Protein AF-A0A846HEY5-F1 (afdb_monomer_lite)

Sequence (103 aa):
MNNISNRNPENFGSEAVNNNLWQYIKSLNPETLAQLSKPTSPEILQAIERTVVSMLGNLPSEDFDIEITTSREHLGMLLASAMMNGYFLHNVQQRLQFEKSLQ

Radius of gyration: 25.66 Å; chains: 1; bounding box: 54×47×64 Å

Organism: NCBI:txid1304833

Foldseek 3Di:
DDDPDDPDPPDPDPPPVVPVVVVVLVPDDPVVNVVVPDQPDPVSVVVVVVVVVVCVVPPPVVVDDDDDDDDPVVVVVVVVVVVVVVVVVVVVVVVVVVVVVVD

pLDDT: mean 82.53, std 17.98, range [40.31, 98.19]

InterPro domains:
  IPR008479 Protein of unknown function DUF760 [PF05542] (20-102)

Secondary structure (DSSP, 8-state):
-----------S-------HHHHHHHHS-HHHHHHHTS-SSHHHHHHHHHHHHHHHHT--TTTSPPP----HHHHHHHHHHHHHHHHHHHHHHHHHHHHHHT-

Structure (mmCIF, N/CA/C/O backbone):
data_AF-A0A846HEY5-F1
#
_entry.id   AF-A0A846HEY5-F1
#
loop_
_atom_site.group_PDB
_atom_site.id
_atom_site.type_symbol
_atom_site.label_atom_id
_atom_site.label_alt_id
_atom_site.label_comp_id
_atom_site.label_asym_id
_atom_site.label_entity_id
_atom_site.label_seq_id
_atom_site.pdbx_PDB_ins_code
_atom_site.Cartn_x
_atom_site.Cartn_y
_atom_site.Cartn_z
_atom_site.occupancy
_atom_site.B_iso_or_equiv
_atom_site.auth_seq_id
_atom_site.auth_comp_id
_atom_site.auth_asym_id
_atom_site.auth_atom_id
_atom_site.pdbx_PDB_model_num
ATOM 1 N N . MET A 1 1 ? 14.767 -31.788 37.302 1.00 40.31 1 MET A N 1
ATOM 2 C CA . MET A 1 1 ? 15.654 -31.291 36.229 1.00 40.31 1 MET A CA 1
ATOM 3 C C . MET A 1 1 ? 15.632 -32.295 35.092 1.00 40.31 1 MET A C 1
ATOM 5 O O . MET A 1 1 ? 16.331 -33.284 35.209 1.00 40.31 1 MET A O 1
ATOM 9 N N . ASN A 1 2 ? 14.829 -32.069 34.045 1.00 40.78 2 ASN A N 1
ATOM 10 C CA . ASN A 1 2 ? 14.886 -32.852 32.806 1.00 40.78 2 ASN A CA 1
ATOM 11 C C . ASN A 1 2 ? 14.987 -31.885 31.619 1.00 40.78 2 ASN A C 1
ATOM 13 O O . ASN A 1 2 ? 14.182 -30.969 31.473 1.00 40.78 2 ASN A O 1
ATOM 17 N N . ASN A 1 3 ? 16.053 -32.085 30.853 1.00 41.09 3 ASN A N 1
ATOM 18 C CA . ASN A 1 3 ? 16.540 -31.307 29.724 1.00 41.09 3 ASN A CA 1
ATOM 19 C C . ASN A 1 3 ? 15.612 -31.502 28.513 1.00 41.09 3 ASN A C 1
ATOM 21 O O . ASN A 1 3 ? 15.552 -32.595 27.956 1.00 41.09 3 ASN A O 1
ATOM 25 N N . ILE A 1 4 ? 14.881 -30.457 28.121 1.00 49.62 4 ILE A N 1
ATOM 26 C CA . ILE A 1 4 ? 14.173 -30.421 26.837 1.00 49.62 4 ILE A CA 1
ATOM 27 C C . ILE A 1 4 ? 15.159 -29.825 25.842 1.00 49.62 4 ILE A C 1
ATOM 29 O O . ILE A 1 4 ? 15.344 -28.611 25.762 1.00 49.62 4 ILE A O 1
ATOM 33 N N . SER A 1 5 ? 15.849 -30.722 25.148 1.00 47.41 5 SER A N 1
ATOM 34 C CA . SER A 1 5 ? 16.751 -30.397 24.059 1.00 47.41 5 SER A CA 1
ATOM 35 C C . SER A 1 5 ? 16.024 -29.599 22.976 1.00 47.41 5 SER A C 1
ATOM 37 O O . SER A 1 5 ? 15.016 -30.036 22.427 1.00 47.41 5 SER A O 1
ATOM 39 N N . ASN A 1 6 ? 16.572 -28.417 22.709 1.00 44.22 6 ASN A N 1
ATOM 40 C CA . ASN A 1 6 ? 16.761 -27.834 21.387 1.00 44.22 6 ASN A CA 1
ATOM 41 C C . ASN A 1 6 ? 15.642 -28.109 20.362 1.00 44.22 6 ASN A C 1
ATOM 43 O O . ASN A 1 6 ? 15.795 -28.930 19.459 1.00 44.22 6 ASN A O 1
ATOM 47 N N . ARG A 1 7 ? 14.531 -27.369 20.462 1.00 42.56 7 ARG A N 1
ATOM 48 C CA . ARG A 1 7 ? 13.655 -27.152 19.305 1.00 42.56 7 ARG A CA 1
ATOM 49 C C . ARG A 1 7 ? 14.351 -26.162 18.381 1.00 42.56 7 ARG A C 1
ATOM 51 O O . ARG A 1 7 ? 14.205 -24.954 18.534 1.00 42.56 7 ARG A O 1
ATOM 58 N N . ASN A 1 8 ? 15.141 -26.700 17.461 1.00 45.59 8 ASN A N 1
ATOM 59 C CA . ASN A 1 8 ? 15.560 -25.990 16.265 1.00 45.59 8 ASN A CA 1
ATOM 60 C C . ASN A 1 8 ? 14.269 -25.610 15.510 1.00 45.59 8 ASN A C 1
ATOM 62 O O . ASN A 1 8 ? 13.488 -26.519 15.218 1.00 45.59 8 ASN A O 1
ATOM 66 N N . PRO A 1 9 ? 13.967 -24.328 15.243 1.00 48.53 9 PRO A N 1
ATOM 67 C CA . PRO A 1 9 ? 12.900 -24.011 14.311 1.00 48.53 9 PRO A CA 1
ATOM 68 C C . PRO A 1 9 ? 13.335 -24.553 12.951 1.00 48.53 9 PRO A C 1
ATOM 70 O O . PRO A 1 9 ? 14.363 -24.157 12.403 1.00 48.53 9 PRO A O 1
ATOM 73 N N . GLU A 1 10 ? 12.590 -25.549 12.486 1.00 43.16 10 GLU A N 1
ATOM 74 C CA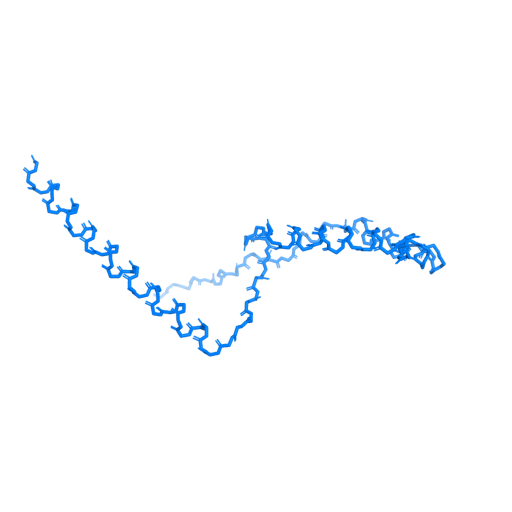 . GLU A 1 10 ? 12.707 -26.166 11.176 1.00 43.16 10 GLU A CA 1
ATOM 75 C C . GLU A 1 10 ? 12.816 -25.080 10.097 1.00 43.16 10 GLU A C 1
ATOM 77 O O . GLU A 1 10 ? 11.856 -24.398 9.761 1.00 43.16 10 GLU A O 1
ATOM 82 N N . ASN A 1 11 ? 14.040 -24.905 9.606 1.00 45.91 11 ASN A N 1
ATOM 83 C CA . ASN A 1 11 ? 14.363 -24.814 8.192 1.00 45.91 11 ASN A CA 1
ATOM 84 C C . ASN A 1 11 ? 13.468 -23.890 7.336 1.00 45.91 11 ASN A C 1
ATOM 86 O O . ASN A 1 11 ? 12.830 -24.333 6.384 1.00 45.91 11 ASN A O 1
ATOM 90 N N . PHE A 1 12 ? 13.5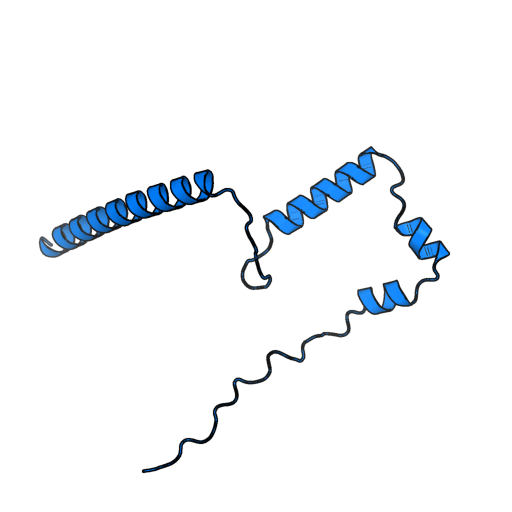1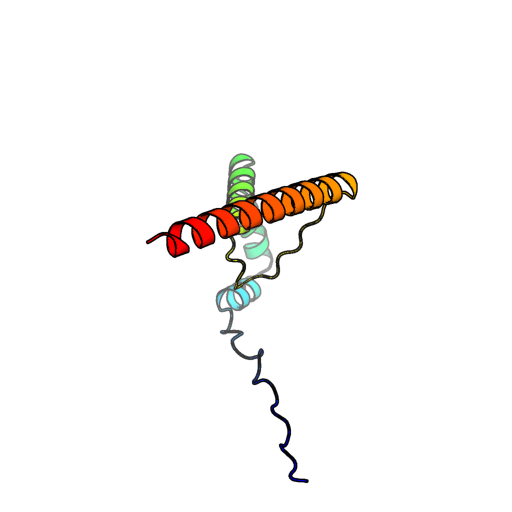2 -22.580 7.594 1.00 44.47 12 PHE A N 1
ATOM 91 C CA . PHE A 1 12 ? 13.173 -21.556 6.592 1.00 44.47 12 PHE A CA 1
ATOM 92 C C . PHE A 1 12 ? 14.263 -21.495 5.514 1.00 44.47 12 PHE A C 1
ATOM 94 O O . PHE A 1 12 ? 15.046 -20.549 5.445 1.00 44.47 12 PHE A O 1
ATOM 101 N N . GLY A 1 13 ? 14.392 -22.548 4.711 1.00 45.09 13 GLY A N 1
ATOM 102 C CA . GLY A 1 13 ? 15.548 -22.640 3.833 1.00 45.09 13 GLY A CA 1
ATOM 103 C C . GLY A 1 13 ? 15.556 -23.805 2.871 1.00 45.09 13 GLY A C 1
ATOM 104 O O . GLY A 1 13 ? 16.584 -24.458 2.776 1.00 45.09 13 GLY A O 1
ATOM 105 N N . SER A 1 14 ? 14.469 -24.075 2.142 1.00 43.75 14 SER A N 1
ATOM 106 C CA . SER A 1 14 ? 14.561 -24.923 0.939 1.00 43.75 14 SER A CA 1
ATOM 107 C C . SER A 1 14 ? 13.283 -24.972 0.099 1.00 43.75 14 SER A C 1
ATOM 109 O O . SER A 1 14 ? 12.867 -26.047 -0.306 1.00 43.75 14 SER A O 1
ATOM 111 N N . GLU A 1 15 ? 12.685 -23.831 -0.232 1.00 49.56 15 GLU A N 1
ATOM 112 C CA . GLU A 1 15 ? 11.888 -23.732 -1.465 1.00 49.56 15 GLU A CA 1
ATOM 113 C C . GLU A 1 15 ? 12.343 -22.529 -2.295 1.00 49.56 15 GLU A C 1
ATOM 115 O O . GLU A 1 15 ? 11.568 -21.796 -2.898 1.00 49.56 15 GLU A O 1
ATOM 120 N N . ALA A 1 16 ? 13.665 -22.413 -2.456 1.00 50.69 16 ALA A N 1
ATOM 121 C CA . ALA A 1 16 ? 14.193 -22.046 -3.762 1.00 50.69 16 ALA A CA 1
ATOM 122 C C . ALA A 1 16 ? 13.830 -23.178 -4.741 1.00 50.69 16 ALA A C 1
ATOM 124 O O . ALA A 1 16 ? 14.691 -23.939 -5.183 1.00 50.69 16 ALA A O 1
ATOM 125 N N . VAL A 1 17 ? 12.534 -23.328 -5.042 1.00 52.97 17 VAL A N 1
ATOM 126 C CA . VAL A 1 17 ? 12.066 -24.007 -6.245 1.00 52.97 17 VAL A CA 1
ATOM 127 C C . VAL A 1 17 ? 12.927 -23.421 -7.340 1.00 52.97 17 VAL A C 1
ATOM 129 O O . VAL A 1 17 ? 12.919 -22.201 -7.509 1.00 52.97 17 VAL A O 1
ATOM 132 N N . ASN A 1 18 ? 13.751 -24.261 -7.973 1.00 59.16 18 ASN A N 1
ATOM 133 C CA . ASN A 1 18 ? 14.605 -23.891 -9.094 1.00 59.16 18 ASN A CA 1
ATOM 134 C C . ASN A 1 18 ? 13.872 -22.841 -9.917 1.00 59.16 18 ASN A C 1
ATOM 136 O O . ASN A 1 18 ? 12.877 -23.164 -10.568 1.00 59.16 18 ASN A O 1
ATOM 140 N N . ASN A 1 19 ? 14.281 -21.574 -9.785 1.00 77.44 19 ASN A N 1
ATOM 141 C CA . ASN A 1 19 ? 13.573 -20.483 -10.426 1.00 77.44 19 ASN A CA 1
ATOM 142 C C . ASN A 1 19 ? 13.920 -20.618 -11.906 1.00 77.44 19 ASN A C 1
ATOM 144 O O . ASN A 1 19 ? 14.926 -20.097 -12.380 1.00 77.44 19 ASN A O 1
ATOM 148 N N . ASN A 1 20 ? 13.146 -21.454 -12.597 1.00 85.44 20 ASN A N 1
ATOM 149 C CA . ASN A 1 20 ? 13.411 -21.892 -13.958 1.00 85.44 20 ASN A CA 1
ATOM 150 C C . ASN A 1 20 ? 13.442 -20.683 -14.890 1.00 85.44 20 ASN A C 1
ATOM 152 O O . ASN A 1 20 ? 14.220 -20.659 -15.836 1.00 85.44 20 ASN A O 1
ATOM 156 N N . LEU A 1 21 ? 12.671 -19.643 -14.558 1.00 84.06 21 LEU A N 1
ATOM 157 C CA . LEU A 1 21 ? 12.728 -18.348 -15.216 1.00 84.06 21 LEU A CA 1
ATOM 158 C C . LEU A 1 21 ? 14.071 -17.645 -14.976 1.00 84.06 21 LEU A C 1
ATOM 160 O O . LEU A 1 21 ? 14.681 -17.173 -15.924 1.00 84.06 21 LEU A O 1
ATOM 164 N N . TRP A 1 22 ? 14.571 -17.605 -13.743 1.00 86.00 22 TRP A N 1
ATOM 165 C CA . TRP A 1 22 ? 15.876 -17.021 -13.427 1.00 86.00 22 TRP A CA 1
ATOM 166 C C . TRP A 1 22 ? 17.032 -17.761 -14.105 1.00 86.00 22 TRP A C 1
ATOM 168 O O . TRP A 1 22 ? 17.943 -17.127 -14.635 1.00 86.00 22 TRP A O 1
ATOM 178 N N . GLN A 1 23 ? 16.980 -19.095 -14.140 1.00 89.38 23 GLN A N 1
ATOM 179 C CA . GLN A 1 23 ? 17.960 -19.907 -14.866 1.00 89.38 23 GLN A CA 1
ATOM 180 C C . GLN A 1 23 ? 17.864 -19.681 -16.378 1.00 89.38 23 GLN A C 1
ATOM 182 O O . GLN A 1 23 ? 18.886 -19.519 -17.040 1.00 89.38 23 GLN A O 1
ATOM 187 N N . TYR A 1 24 ? 16.646 -19.585 -16.917 1.00 90.06 24 TYR A N 1
ATOM 188 C CA . TYR A 1 24 ? 16.412 -19.242 -18.315 1.00 90.06 24 TYR A CA 1
ATOM 189 C C . TYR A 1 24 ? 16.968 -17.855 -18.662 1.00 90.06 24 TYR A C 1
ATOM 191 O O . TYR A 1 24 ? 17.756 -17.748 -19.596 1.00 90.06 24 TYR A O 1
ATOM 199 N N . ILE A 1 25 ? 16.655 -16.817 -17.877 1.00 88.25 25 ILE A N 1
ATOM 200 C CA . ILE A 1 25 ? 17.160 -15.448 -18.077 1.00 88.25 25 ILE A CA 1
ATOM 201 C C . ILE A 1 25 ? 18.692 -15.431 -18.063 1.00 88.25 25 ILE A C 1
ATOM 203 O O . ILE A 1 25 ? 19.302 -14.814 -18.932 1.00 88.25 25 ILE A O 1
ATOM 207 N N . LYS A 1 26 ? 19.323 -16.149 -17.126 1.00 86.94 26 LYS A N 1
ATOM 208 C CA . LYS A 1 26 ? 20.788 -16.288 -17.065 1.00 86.94 26 LYS A CA 1
ATOM 209 C C . LYS A 1 26 ? 21.388 -17.038 -18.253 1.00 86.94 26 LYS A C 1
ATOM 211 O O . LYS A 1 26 ? 22.549 -16.809 -18.575 1.00 86.94 26 LYS A O 1
ATOM 216 N N . SER A 1 27 ? 20.631 -17.942 -18.874 1.00 92.06 27 SER A N 1
ATOM 217 C CA . SER A 1 27 ? 21.070 -18.691 -20.056 1.00 92.06 27 SER A CA 1
ATOM 218 C C . SER A 1 27 ? 20.986 -17.884 -21.357 1.00 92.06 27 SER A C 1
ATOM 220 O O . SER A 1 27 ? 21.583 -18.283 -22.357 1.00 92.06 27 SER A O 1
ATOM 222 N N . LEU A 1 28 ? 20.264 -16.755 -21.361 1.00 93.12 28 LEU A N 1
ATOM 223 C CA . LEU A 1 28 ? 20.174 -15.879 -22.526 1.00 93.12 28 LEU A CA 1
ATOM 224 C C . LEU A 1 28 ? 21.526 -15.220 -22.800 1.00 93.12 28 LEU A C 1
ATOM 226 O O . LEU A 1 28 ? 22.237 -14.798 -21.888 1.00 93.12 28 LEU A O 1
ATOM 230 N N . ASN A 1 29 ? 21.867 -15.082 -24.080 1.00 93.94 29 ASN A N 1
ATOM 231 C CA . ASN A 1 29 ? 23.034 -14.294 -24.445 1.00 93.94 29 ASN A CA 1
ATOM 232 C C . ASN A 1 29 ? 22.785 -12.793 -24.134 1.00 93.94 29 ASN A C 1
ATOM 234 O O . ASN A 1 29 ? 21.631 -12.342 -24.117 1.00 93.94 29 ASN A O 1
ATOM 238 N N . PRO A 1 30 ? 23.849 -11.999 -23.906 1.00 89.62 30 PRO A N 1
ATOM 239 C CA . PRO A 1 30 ? 23.711 -10.589 -23.537 1.00 89.62 30 PRO A CA 1
ATOM 240 C C . PRO A 1 30 ? 22.956 -9.736 -24.565 1.00 89.62 30 PRO A C 1
ATOM 242 O O . PRO A 1 30 ? 22.304 -8.766 -24.189 1.00 89.62 30 PRO A O 1
ATOM 245 N N . GLU A 1 31 ? 23.020 -10.086 -25.852 1.00 91.88 31 GLU A N 1
ATOM 246 C CA . GLU A 1 31 ? 22.346 -9.349 -26.924 1.00 91.88 31 GLU A CA 1
ATOM 247 C C . GLU A 1 31 ? 20.825 -9.534 -26.862 1.00 91.88 31 GLU A C 1
ATOM 249 O O . GLU A 1 31 ? 20.078 -8.557 -26.895 1.00 91.88 31 GLU A O 1
ATOM 254 N N . THR A 1 32 ? 20.359 -10.773 -26.704 1.00 89.06 32 THR A N 1
ATOM 255 C CA . THR A 1 32 ? 18.942 -11.105 -26.536 1.00 89.06 32 THR A CA 1
ATOM 256 C C . THR A 1 32 ? 18.385 -10.468 -25.269 1.00 89.06 32 THR A C 1
ATOM 258 O O . THR A 1 32 ? 17.306 -9.879 -25.309 1.00 89.06 32 THR A O 1
ATOM 261 N N . LEU A 1 33 ? 19.136 -10.507 -24.164 1.00 88.44 33 LEU A N 1
ATOM 262 C CA . LEU A 1 33 ? 18.737 -9.829 -22.932 1.00 88.44 33 LEU A CA 1
ATOM 263 C C . LEU A 1 33 ? 18.616 -8.312 -23.147 1.00 88.44 33 LEU A C 1
ATOM 265 O O . LEU A 1 33 ? 17.603 -7.718 -22.789 1.00 88.44 33 LEU A O 1
ATOM 269 N N . ALA A 1 34 ? 19.602 -7.693 -23.801 1.00 87.25 34 ALA A N 1
AT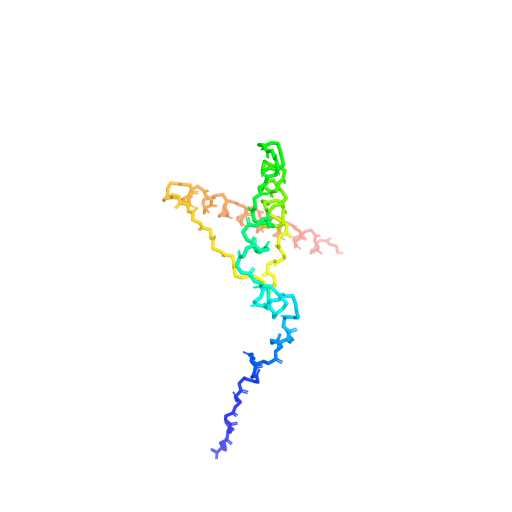OM 270 C CA . ALA A 1 34 ? 19.585 -6.264 -24.093 1.00 87.25 34 ALA A CA 1
ATOM 271 C C . ALA A 1 34 ? 18.440 -5.852 -25.032 1.00 87.25 34 ALA A C 1
ATOM 273 O O . ALA A 1 34 ? 17.942 -4.734 -24.918 1.00 87.25 34 ALA A O 1
ATOM 274 N N . GLN A 1 35 ? 18.022 -6.715 -25.961 1.00 87.25 35 GLN A N 1
ATOM 275 C CA . GLN A 1 35 ? 16.849 -6.466 -26.803 1.00 87.25 35 GLN A CA 1
ATOM 276 C C . GLN A 1 35 ? 15.544 -6.588 -26.004 1.00 87.25 35 GLN A C 1
ATOM 278 O O . GLN A 1 35 ? 14.684 -5.722 -26.132 1.00 87.25 35 GLN A O 1
ATOM 283 N N . LEU A 1 36 ? 15.414 -7.599 -25.137 1.00 84.75 36 LEU A N 1
ATOM 284 C CA . LEU A 1 36 ? 14.229 -7.800 -24.291 1.00 84.75 36 LEU A CA 1
ATOM 285 C C . LEU A 1 36 ? 14.049 -6.702 -23.233 1.00 84.75 36 LEU A C 1
ATOM 287 O O . LEU A 1 36 ? 12.922 -6.350 -22.899 1.00 84.75 36 LEU A O 1
ATOM 291 N N . SER A 1 37 ? 15.143 -6.140 -22.715 1.00 82.69 37 SER A N 1
ATOM 292 C CA . SER A 1 37 ? 15.103 -5.042 -21.739 1.00 82.69 37 SER A CA 1
ATOM 293 C C . SER A 1 37 ? 14.828 -3.668 -22.360 1.00 82.69 37 SER A C 1
ATOM 295 O O . SER A 1 37 ? 14.712 -2.688 -21.623 1.00 82.69 37 SER A O 1
ATOM 297 N N . LYS A 1 38 ? 14.740 -3.557 -23.693 1.00 88.19 38 LYS A N 1
ATOM 298 C CA . LYS A 1 38 ? 14.456 -2.289 -24.375 1.00 88.19 38 LYS A CA 1
ATOM 299 C C . LYS A 1 38 ? 12.950 -2.125 -24.601 1.00 88.19 38 LYS A C 1
ATOM 301 O O . LYS A 1 38 ? 12.385 -2.851 -25.420 1.00 88.19 38 LYS A O 1
ATOM 306 N N . PRO A 1 39 ? 12.288 -1.153 -23.950 1.00 84.62 39 PRO A N 1
ATOM 307 C CA . PRO A 1 39 ? 10.904 -0.833 -24.271 1.00 84.62 39 PRO A CA 1
ATOM 308 C C . PRO A 1 39 ? 10.813 -0.303 -25.708 1.00 84.62 39 PRO A C 1
ATOM 310 O O . PRO A 1 39 ? 11.610 0.535 -26.128 1.00 84.62 39 PRO A O 1
ATOM 313 N N . THR A 1 40 ? 9.836 -0.792 -26.472 1.00 87.31 40 THR A N 1
ATOM 314 C CA . THR A 1 40 ? 9.659 -0.434 -27.891 1.00 87.31 40 THR A CA 1
ATOM 315 C C . THR A 1 40 ? 9.166 1.004 -28.080 1.00 87.31 40 THR A C 1
ATOM 317 O O . THR A 1 40 ? 9.371 1.589 -29.141 1.00 87.31 40 THR A O 1
ATOM 320 N N . SER A 1 41 ? 8.533 1.588 -27.057 1.00 92.56 41 SER A N 1
ATOM 321 C CA . SER A 1 41 ? 8.094 2.984 -27.050 1.00 92.56 41 SER A CA 1
ATOM 322 C C . SER A 1 41 ? 7.998 3.551 -25.620 1.00 92.56 41 SER A C 1
ATOM 324 O O . SER A 1 41 ? 7.960 2.778 -24.653 1.00 92.56 41 SER A O 1
ATOM 326 N N . PRO A 1 42 ? 7.929 4.887 -25.460 1.00 91.94 42 PRO A N 1
ATOM 327 C CA . PRO A 1 42 ? 7.703 5.532 -24.164 1.00 91.94 42 PRO A CA 1
ATOM 328 C C . PRO A 1 42 ? 6.397 5.098 -23.481 1.00 91.94 42 PRO A C 1
ATOM 330 O O . PRO A 1 42 ? 6.350 4.959 -22.261 1.00 91.94 42 PRO A O 1
ATOM 333 N N . GLU A 1 43 ? 5.339 4.847 -24.250 1.00 94.94 43 GLU A N 1
ATOM 334 C CA . GLU A 1 43 ? 4.039 4.403 -23.736 1.00 94.94 43 GLU A CA 1
ATOM 335 C C . GLU A 1 43 ? 4.128 2.994 -23.141 1.00 94.94 43 GLU A C 1
ATOM 337 O O . GLU A 1 43 ? 3.546 2.728 -22.089 1.00 94.94 43 GLU A O 1
ATOM 342 N N . ILE A 1 44 ? 4.895 2.102 -23.779 1.00 92.88 44 ILE A N 1
ATOM 343 C CA . ILE A 1 44 ? 5.149 0.753 -23.262 1.00 92.88 44 ILE A CA 1
ATOM 344 C C . ILE A 1 44 ? 5.952 0.814 -21.963 1.00 92.88 44 ILE A C 1
ATOM 346 O O . ILE A 1 44 ? 5.623 0.098 -21.021 1.00 92.88 44 ILE A O 1
ATOM 350 N N . LEU A 1 45 ? 6.953 1.695 -21.870 1.00 91.25 45 LEU A N 1
ATOM 351 C CA . LEU A 1 45 ? 7.696 1.893 -20.624 1.00 91.25 45 LEU A CA 1
ATOM 352 C C . LEU A 1 45 ? 6.764 2.329 -19.483 1.00 91.25 45 LEU A C 1
ATOM 354 O O . LEU A 1 45 ? 6.765 1.706 -18.424 1.00 91.25 45 LEU A O 1
ATOM 358 N N . GLN A 1 46 ? 5.901 3.320 -19.724 1.00 92.69 46 GLN A N 1
ATOM 359 C CA . GLN A 1 46 ? 4.914 3.755 -18.730 1.00 92.69 46 GLN A CA 1
ATOM 360 C C . GLN A 1 46 ? 3.933 2.638 -18.349 1.00 92.69 46 GLN A C 1
ATOM 362 O O . GLN A 1 46 ? 3.540 2.523 -17.188 1.00 92.69 46 GLN A O 1
ATOM 367 N N . ALA A 1 47 ? 3.514 1.807 -19.307 1.00 93.50 47 ALA A N 1
ATOM 368 C CA . ALA A 1 47 ? 2.646 0.665 -19.034 1.00 93.50 47 ALA A CA 1
ATOM 369 C C . ALA A 1 47 ? 3.343 -0.385 -18.149 1.00 93.50 47 ALA A C 1
ATOM 371 O O . ALA A 1 47 ? 2.719 -0.907 -17.223 1.00 93.50 47 ALA A O 1
ATOM 372 N N . ILE A 1 48 ? 4.632 -0.654 -18.386 1.00 91.12 48 ILE A N 1
ATOM 373 C CA . ILE A 1 48 ? 5.450 -1.548 -17.553 1.00 91.12 48 ILE A CA 1
ATOM 374 C C . ILE A 1 48 ? 5.580 -0.978 -16.137 1.00 91.12 48 ILE A C 1
ATOM 376 O O . ILE A 1 48 ? 5.298 -1.690 -15.178 1.00 91.12 48 ILE A O 1
ATOM 380 N N . GLU A 1 49 ? 5.923 0.304 -15.991 1.00 90.19 49 GLU A N 1
ATOM 381 C CA . GLU A 1 49 ? 6.034 0.968 -14.683 1.00 90.19 49 GLU A CA 1
ATOM 382 C C . GLU A 1 49 ? 4.725 0.883 -13.892 1.00 90.19 49 GLU A C 1
ATOM 384 O O . GLU A 1 49 ? 4.722 0.462 -12.736 1.00 90.19 49 GLU A O 1
ATOM 389 N N . ARG A 1 50 ? 3.588 1.201 -14.528 1.00 92.00 50 ARG A N 1
ATOM 390 C CA . ARG A 1 50 ? 2.263 1.075 -13.897 1.00 92.00 50 ARG A CA 1
ATOM 391 C C . ARG A 1 50 ? 1.956 -0.359 -13.492 1.00 92.00 50 ARG A C 1
ATOM 393 O O . ARG A 1 50 ? 1.394 -0.575 -12.422 1.00 92.00 50 ARG A O 1
ATOM 400 N N . THR A 1 51 ? 2.319 -1.327 -14.328 1.00 90.12 51 THR A N 1
ATOM 401 C CA . THR A 1 51 ? 2.116 -2.750 -14.035 1.00 90.12 51 THR A CA 1
ATOM 402 C C . THR A 1 51 ? 2.929 -3.171 -12.813 1.00 90.12 51 THR A C 1
ATOM 404 O O . THR A 1 51 ? 2.376 -3.784 -11.906 1.00 90.12 51 THR A O 1
ATOM 407 N N . VAL A 1 52 ? 4.205 -2.778 -12.733 1.00 87.69 52 VAL A N 1
ATOM 408 C CA . VAL A 1 52 ? 5.068 -3.062 -11.575 1.00 87.6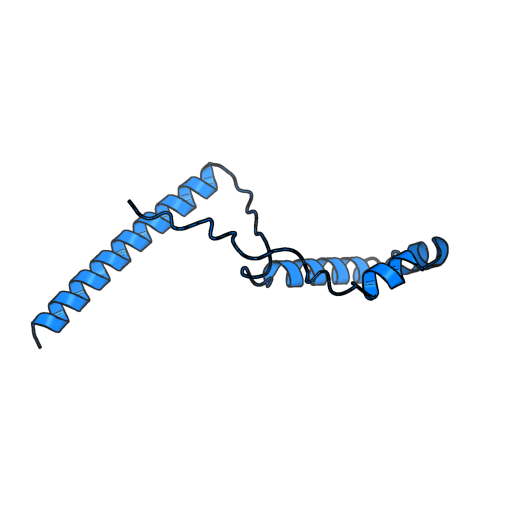9 52 VAL A CA 1
ATOM 409 C C . VAL A 1 52 ? 4.528 -2.398 -10.308 1.00 87.69 52 VAL A C 1
ATOM 411 O O . VAL A 1 52 ? 4.391 -3.065 -9.288 1.00 87.69 52 VAL A O 1
ATOM 414 N N . VAL A 1 53 ? 4.150 -1.116 -10.366 1.00 83.62 53 VAL A N 1
ATOM 415 C CA . VAL A 1 53 ? 3.552 -0.409 -9.218 1.00 83.62 53 VAL A CA 1
ATOM 416 C C . VAL A 1 53 ? 2.256 -1.083 -8.771 1.00 83.62 53 VAL A C 1
ATOM 418 O O . VAL A 1 53 ? 2.038 -1.253 -7.576 1.00 83.62 53 VAL A O 1
ATOM 421 N N . SER A 1 54 ? 1.414 -1.519 -9.711 1.00 85.88 54 SER A N 1
ATOM 422 C CA . SER A 1 54 ? 0.187 -2.253 -9.391 1.00 85.88 54 SER A CA 1
ATOM 423 C C . SER A 1 54 ? 0.469 -3.609 -8.743 1.00 85.88 54 SER A C 1
ATOM 425 O O . SER A 1 54 ? -0.277 -4.007 -7.852 1.00 85.88 54 SER A O 1
ATOM 427 N N . MET A 1 55 ? 1.510 -4.323 -9.182 1.00 84.75 55 MET A N 1
ATOM 428 C CA . MET A 1 55 ? 1.926 -5.589 -8.569 1.00 84.75 55 MET A CA 1
ATOM 429 C C . MET A 1 55 ? 2.440 -5.367 -7.144 1.00 84.75 55 MET A C 1
ATOM 431 O O . MET A 1 55 ? 2.046 -6.095 -6.241 1.00 84.75 55 MET A O 1
ATOM 435 N N . LEU A 1 56 ? 3.260 -4.335 -6.927 1.00 80.19 56 LEU A N 1
ATOM 436 C CA . LEU A 1 56 ? 3.808 -3.998 -5.610 1.00 80.19 56 LEU A CA 1
ATOM 437 C C . LEU A 1 56 ? 2.751 -3.433 -4.647 1.00 80.19 56 LEU A C 1
ATOM 439 O O . LEU A 1 56 ? 2.826 -3.674 -3.448 1.00 80.19 56 LEU A O 1
ATOM 443 N N . GLY A 1 57 ? 1.754 -2.702 -5.150 1.00 76.50 57 GLY A N 1
ATOM 444 C CA . GLY A 1 57 ? 0.667 -2.149 -4.333 1.00 76.50 57 GLY A CA 1
ATOM 445 C C . GLY A 1 57 ? -0.344 -3.191 -3.845 1.00 76.50 57 GLY A C 1
ATOM 446 O O . GLY A 1 57 ? -0.989 -2.976 -2.823 1.00 76.50 57 GLY A O 1
ATOM 447 N N . ASN A 1 58 ? -0.457 -4.322 -4.547 1.00 76.81 58 ASN A N 1
ATOM 448 C CA . ASN A 1 58 ? -1.351 -5.433 -4.201 1.00 76.81 58 ASN A CA 1
ATOM 449 C C . ASN A 1 58 ? -0.589 -6.646 -3.647 1.00 76.81 58 ASN A C 1
ATOM 451 O O . ASN A 1 58 ? -1.109 -7.763 -3.653 1.00 76.81 58 ASN A O 1
ATOM 455 N N . LEU A 1 59 ? 0.660 -6.445 -3.233 1.00 76.00 59 LEU A N 1
ATOM 456 C CA . LEU A 1 59 ? 1.524 -7.528 -2.808 1.00 76.00 59 LEU A CA 1
ATOM 457 C C . LEU A 1 59 ? 1.021 -8.098 -1.467 1.00 76.00 59 LEU A C 1
ATOM 459 O O . LEU A 1 59 ? 0.808 -7.325 -0.528 1.00 76.00 59 LEU A O 1
ATOM 463 N N . PRO A 1 60 ? 0.792 -9.419 -1.356 1.00 73.44 60 PRO A N 1
ATOM 464 C CA . PRO A 1 60 ? 0.351 -10.018 -0.104 1.00 73.44 60 PRO A CA 1
ATOM 465 C C . PRO A 1 60 ? 1.451 -9.864 0.949 1.00 73.44 60 PRO A C 1
ATOM 467 O O . PRO A 1 60 ? 2.591 -10.263 0.731 1.00 73.44 60 PRO A O 1
ATOM 470 N N . SER A 1 61 ? 1.114 -9.304 2.111 1.00 75.62 61 SER A N 1
ATOM 471 C CA . SER A 1 61 ? 2.081 -9.059 3.192 1.00 75.62 61 SER A CA 1
ATOM 472 C C . SER A 1 61 ? 2.637 -10.332 3.836 1.00 75.62 61 SER A C 1
ATOM 474 O O . SER A 1 61 ? 3.559 -10.252 4.635 1.00 75.62 61 SER A O 1
ATOM 476 N N . GLU A 1 62 ? 2.048 -11.493 3.546 1.00 79.69 62 GLU A N 1
ATOM 477 C CA . GLU A 1 62 ? 2.483 -12.789 4.080 1.00 79.69 62 GLU A CA 1
ATOM 478 C C . GLU A 1 62 ? 3.726 -13.328 3.356 1.00 79.69 62 GLU A C 1
ATOM 480 O O . GLU A 1 62 ? 4.544 -13.999 3.979 1.00 79.69 62 GLU A O 1
ATOM 485 N N . ASP A 1 63 ? 3.901 -12.982 2.076 1.00 80.50 63 ASP A N 1
ATOM 486 C CA . ASP A 1 63 ? 4.976 -13.510 1.224 1.00 80.50 63 ASP A CA 1
ATOM 487 C C . ASP A 1 63 ? 6.133 -12.513 1.019 1.00 80.50 63 ASP A C 1
ATOM 489 O O . ASP A 1 63 ? 7.132 -12.839 0.373 1.00 80.50 63 ASP A O 1
ATOM 493 N N . PHE A 1 64 ? 6.004 -11.284 1.532 1.00 79.25 64 PHE A N 1
ATOM 494 C CA . PHE A 1 64 ? 6.943 -10.195 1.263 1.00 79.25 64 PHE A CA 1
ATOM 495 C C . PHE A 1 64 ? 7.188 -9.312 2.486 1.00 79.25 64 PHE A C 1
ATOM 497 O O . PHE A 1 64 ? 6.250 -8.825 3.117 1.00 79.25 64 PHE A O 1
ATOM 504 N N . ASP A 1 65 ? 8.462 -9.022 2.751 1.00 78.88 65 ASP A N 1
ATOM 505 C CA . ASP A 1 65 ? 8.859 -8.006 3.722 1.00 78.88 65 ASP A CA 1
ATOM 506 C C . ASP A 1 65 ? 8.518 -6.608 3.181 1.00 78.88 65 ASP A C 1
ATOM 508 O O . ASP A 1 65 ? 9.026 -6.180 2.142 1.00 78.88 65 ASP A O 1
ATOM 512 N N . ILE A 1 66 ? 7.648 -5.883 3.890 1.00 78.94 66 ILE A N 1
ATOM 513 C CA . ILE A 1 66 ? 7.214 -4.532 3.517 1.00 78.94 66 ILE A CA 1
ATOM 514 C C . ILE A 1 66 ? 7.951 -3.506 4.382 1.00 78.94 66 ILE A C 1
ATOM 516 O O . ILE A 1 66 ? 7.746 -3.439 5.594 1.00 78.94 66 ILE A O 1
ATOM 520 N N . GLU A 1 67 ? 8.753 -2.646 3.752 1.00 84.06 67 GLU A N 1
ATOM 521 C CA . GLU A 1 67 ? 9.345 -1.467 4.389 1.00 84.06 67 GLU A CA 1
ATOM 522 C C . GLU A 1 67 ? 8.599 -0.198 3.948 1.00 84.06 67 GLU A C 1
ATOM 524 O O . GLU A 1 67 ? 8.460 0.079 2.757 1.00 84.06 67 GLU A O 1
ATOM 529 N N . ILE A 1 68 ? 8.119 0.594 4.912 1.00 82.62 68 ILE A N 1
ATOM 530 C CA . ILE A 1 68 ? 7.449 1.874 4.652 1.00 82.62 68 ILE A CA 1
ATOM 531 C C . ILE A 1 68 ? 8.352 3.010 5.132 1.00 82.62 68 ILE A C 1
ATOM 533 O O . ILE A 1 68 ? 8.577 3.175 6.331 1.00 82.62 68 ILE A O 1
ATOM 537 N N . THR A 1 69 ? 8.823 3.845 4.207 1.00 91.62 69 THR A N 1
ATOM 538 C CA . THR A 1 69 ? 9.574 5.064 4.534 1.00 91.62 69 THR A CA 1
ATOM 539 C C . THR A 1 69 ? 8.638 6.270 4.594 1.00 91.62 69 THR A C 1
ATOM 541 O O . THR A 1 69 ? 7.872 6.526 3.667 1.00 91.62 69 THR A O 1
ATOM 544 N N . THR A 1 70 ? 8.704 7.051 5.673 1.00 92.94 70 THR A N 1
ATOM 545 C CA . THR A 1 70 ? 7.892 8.265 5.841 1.00 92.94 70 THR A CA 1
ATOM 546 C C . THR A 1 70 ? 8.627 9.329 6.660 1.00 92.94 70 THR A C 1
ATOM 548 O O . THR A 1 70 ? 9.669 9.062 7.260 1.00 92.94 70 THR A O 1
ATOM 551 N N . SER A 1 71 ? 8.102 10.555 6.688 1.00 97.81 71 SER A N 1
ATOM 552 C CA . SER A 1 71 ? 8.653 11.637 7.509 1.00 97.81 71 SER A CA 1
ATOM 553 C C . SER A 1 71 ? 8.217 11.509 8.973 1.00 97.81 71 SER A C 1
ATOM 555 O O . SER A 1 71 ? 7.188 10.909 9.286 1.00 97.81 71 SER A O 1
ATOM 557 N N . ARG A 1 72 ? 8.970 12.141 9.884 1.00 97.69 72 ARG A N 1
ATOM 558 C CA . ARG A 1 72 ? 8.603 12.227 11.310 1.00 97.69 72 ARG A CA 1
ATOM 559 C C . ARG A 1 72 ? 7.202 12.817 11.512 1.00 97.69 72 ARG A C 1
ATOM 561 O O . ARG A 1 72 ? 6.468 12.328 12.363 1.00 97.69 72 ARG A O 1
ATOM 568 N N . GLU A 1 73 ? 6.852 13.841 10.736 1.00 98.19 73 GLU A N 1
ATOM 569 C CA . GLU A 1 73 ? 5.558 14.529 10.815 1.00 98.19 73 GLU A CA 1
ATOM 570 C C . GLU A 1 73 ? 4.402 13.586 10.454 1.00 98.19 73 GLU A C 1
ATOM 572 O O . GLU A 1 73 ? 3.494 13.370 11.255 1.00 98.19 73 GLU A O 1
ATOM 577 N N . HIS A 1 74 ? 4.476 12.945 9.282 1.00 96.94 74 HIS A N 1
ATOM 578 C CA . HIS A 1 74 ? 3.435 12.023 8.826 1.00 96.94 74 HIS A CA 1
ATOM 579 C C . HIS A 1 74 ? 3.324 10.790 9.728 1.00 96.94 74 HIS A C 1
ATOM 581 O O . HIS A 1 74 ? 2.215 10.330 9.998 1.00 96.94 74 HIS A O 1
ATOM 587 N N . LEU A 1 75 ? 4.450 10.279 10.242 1.00 97.56 75 LEU A N 1
ATOM 588 C CA . LEU A 1 75 ? 4.432 9.206 11.236 1.00 97.56 75 LEU A CA 1
ATOM 589 C C . LEU A 1 75 ? 3.718 9.646 12.520 1.00 97.56 75 LEU A C 1
ATOM 591 O O . LEU A 1 75 ? 2.890 8.905 13.043 1.00 97.56 75 LEU A O 1
ATOM 595 N N . GLY A 1 76 ? 4.001 10.855 13.013 1.00 97.88 76 GLY A N 1
ATOM 596 C CA . GLY A 1 76 ? 3.327 11.421 14.181 1.00 97.88 76 GLY A CA 1
ATOM 597 C C . GLY A 1 76 ? 1.812 11.515 13.992 1.00 97.88 76 GLY A C 1
ATOM 598 O O . GLY A 1 76 ? 1.056 11.088 14.865 1.00 97.88 76 GLY A O 1
ATOM 599 N N . MET A 1 77 ? 1.364 11.991 12.827 1.00 97.81 77 MET A N 1
ATOM 600 C CA . MET A 1 77 ? -0.059 12.036 12.476 1.00 97.81 77 MET A CA 1
ATOM 601 C C . MET A 1 77 ? -0.687 10.639 12.440 1.00 97.81 77 MET A C 1
ATOM 603 O O . MET A 1 77 ? -1.749 10.436 13.025 1.00 97.81 77 MET A O 1
ATOM 607 N N . LEU A 1 78 ? -0.019 9.666 11.810 1.00 97.38 78 LEU A N 1
ATOM 608 C CA . LEU A 1 78 ? -0.501 8.285 11.734 1.00 97.38 78 LEU A CA 1
ATOM 609 C C . LEU A 1 78 ? -0.678 7.674 13.131 1.00 97.38 78 LEU A C 1
ATOM 611 O O . LEU A 1 78 ? -1.709 7.061 13.409 1.00 97.38 78 LEU A O 1
ATOM 615 N N . LEU A 1 79 ? 0.295 7.878 14.023 1.00 97.62 79 LEU A N 1
ATOM 616 C CA . LEU A 1 79 ? 0.228 7.399 15.404 1.00 97.62 79 LEU A CA 1
ATOM 617 C C . LEU A 1 79 ? -0.912 8.066 16.181 1.00 97.62 79 LEU A C 1
ATOM 619 O O . LEU A 1 79 ? -1.663 7.374 16.867 1.00 97.62 79 LEU A O 1
ATOM 623 N N . ALA A 1 80 ? -1.097 9.380 16.035 1.00 98.12 80 ALA A N 1
ATOM 624 C CA . ALA A 1 80 ? -2.208 10.090 16.665 1.00 98.12 80 ALA A CA 1
ATOM 625 C C . ALA A 1 80 ? -3.571 9.562 16.180 1.00 98.12 80 ALA A C 1
ATOM 627 O O . ALA A 1 80 ? -4.459 9.296 16.994 1.00 98.12 80 ALA A O 1
ATOM 628 N N . SER A 1 81 ? -3.730 9.340 14.871 1.00 97.88 81 SER A N 1
ATOM 629 C CA . SER A 1 81 ? -4.935 8.730 14.297 1.00 97.88 81 SER A CA 1
ATOM 630 C C . SER A 1 81 ? -5.168 7.311 14.818 1.00 97.88 81 SER A C 1
ATOM 632 O O . SER A 1 81 ? -6.289 6.978 15.202 1.00 97.88 81 SER A O 1
ATOM 634 N N . ALA A 1 82 ? -4.120 6.487 14.895 1.00 97.44 82 ALA A N 1
ATOM 635 C CA . ALA A 1 82 ? -4.209 5.134 15.437 1.00 97.44 82 ALA A CA 1
ATOM 636 C C . ALA A 1 82 ? -4.635 5.134 16.916 1.00 97.44 82 ALA A C 1
ATOM 638 O O . ALA A 1 82 ? -5.498 4.349 17.307 1.00 97.44 82 ALA A O 1
ATOM 639 N N . MET A 1 83 ? -4.096 6.051 17.726 1.00 97.62 83 MET A N 1
ATOM 640 C CA . MET A 1 83 ? -4.477 6.206 19.133 1.00 97.62 83 MET A CA 1
ATOM 641 C C . MET A 1 83 ? -5.948 6.603 19.293 1.00 97.62 83 MET A C 1
ATOM 643 O O . MET A 1 83 ? -6.661 5.996 20.095 1.00 97.62 83 MET A O 1
ATOM 647 N N . MET A 1 84 ? -6.420 7.586 18.519 1.00 97.38 84 MET A N 1
ATOM 648 C CA . MET A 1 84 ? -7.827 8.004 18.546 1.00 97.38 84 MET A CA 1
ATOM 649 C C . MET A 1 84 ? -8.761 6.859 18.144 1.00 97.38 84 MET A C 1
ATOM 651 O O . MET A 1 84 ? -9.759 6.611 18.823 1.00 97.38 84 MET A O 1
ATOM 655 N N . ASN A 1 85 ? -8.404 6.118 17.093 1.00 97.56 85 ASN A N 1
ATOM 656 C CA . ASN A 1 85 ? -9.167 4.952 16.657 1.00 97.56 85 ASN A CA 1
ATOM 657 C C . ASN A 1 85 ? -9.189 3.859 17.733 1.00 97.56 85 ASN A C 1
ATOM 659 O O . ASN A 1 85 ? -10.248 3.304 18.013 1.00 97.56 85 ASN A O 1
ATOM 663 N N . GLY A 1 86 ? -8.056 3.582 18.384 1.00 97.12 86 GLY A N 1
ATOM 664 C CA . GLY A 1 86 ? -7.981 2.618 19.484 1.00 97.12 86 GLY A CA 1
ATOM 665 C C . GLY A 1 86 ? -8.889 2.993 20.659 1.00 97.12 86 GLY A C 1
ATOM 666 O O . GLY A 1 86 ? -9.652 2.157 21.143 1.00 97.12 86 GLY A O 1
ATOM 667 N N . TYR A 1 87 ? -8.874 4.263 21.072 1.00 97.56 87 TYR A N 1
ATOM 668 C CA . TYR A 1 87 ? -9.766 4.769 22.120 1.00 97.56 87 TYR A CA 1
ATOM 669 C C . TYR A 1 87 ? -11.245 4.642 21.729 1.00 97.56 87 TYR A C 1
ATOM 671 O O . TYR A 1 87 ? -12.067 4.174 22.519 1.00 97.56 87 TYR A O 1
ATOM 679 N N . PHE A 1 88 ? -11.585 4.999 20.489 1.00 97.56 88 PHE A N 1
ATOM 680 C CA . PHE A 1 88 ? -12.939 4.846 19.965 1.00 97.56 88 PHE A CA 1
ATOM 681 C C . PHE A 1 88 ? -13.403 3.384 19.989 1.00 97.56 88 PHE A C 1
ATOM 683 O O . PHE A 1 88 ? -14.484 3.092 20.503 1.00 97.56 88 PHE A O 1
ATOM 690 N N . LEU A 1 89 ? -12.577 2.458 19.497 1.00 97.75 89 LEU A N 1
ATOM 691 C CA . LEU A 1 89 ? -12.885 1.027 19.495 1.00 97.75 89 LEU A CA 1
ATOM 692 C C . LEU A 1 89 ? -13.091 0.488 20.912 1.00 97.75 89 LEU A C 1
ATOM 694 O O . LEU A 1 89 ? -14.019 -0.286 21.144 1.00 97.75 89 LEU A O 1
ATOM 698 N N . HIS A 1 90 ? -12.283 0.939 21.873 1.00 96.25 90 HIS A N 1
ATOM 699 C CA . HIS A 1 90 ? -12.447 0.557 23.269 1.00 96.25 90 HIS A CA 1
ATOM 700 C C . HIS A 1 90 ? -13.799 1.009 23.838 1.00 96.25 90 HIS A C 1
ATOM 702 O O . HIS A 1 90 ? -14.505 0.215 24.458 1.00 96.25 90 HIS A O 1
ATOM 708 N N . ASN A 1 91 ? -14.207 2.252 23.574 1.00 96.00 91 ASN A N 1
ATOM 709 C CA . ASN A 1 91 ? -15.514 2.754 24.007 1.00 96.00 91 ASN A CA 1
ATOM 710 C C . ASN A 1 91 ? -16.672 1.977 23.363 1.00 96.00 91 ASN A C 1
ATOM 712 O O . ASN A 1 91 ? -17.647 1.642 24.037 1.00 96.00 91 ASN A O 1
ATOM 716 N N . VAL A 1 92 ? -16.562 1.653 22.069 1.00 97.62 92 VAL A N 1
ATOM 717 C CA . VAL A 1 92 ? -17.545 0.814 21.365 1.00 97.62 92 VAL A CA 1
ATOM 718 C C . VAL A 1 92 ? -17.636 -0.569 22.012 1.00 97.62 92 VAL A C 1
ATOM 720 O O . VAL A 1 92 ? -18.739 -1.067 22.240 1.00 97.62 92 VAL A O 1
ATOM 723 N N . GLN A 1 93 ? -16.497 -1.168 22.363 1.00 96.81 93 GLN A N 1
ATOM 724 C CA . GLN A 1 93 ? -16.451 -2.454 23.053 1.00 96.81 93 GLN A CA 1
ATOM 725 C C . GLN A 1 93 ? -17.121 -2.386 24.433 1.00 96.81 93 GLN A C 1
ATOM 727 O O . GLN A 1 93 ? -17.922 -3.266 24.750 1.00 96.81 93 GLN A O 1
ATOM 732 N N . GLN A 1 94 ? -16.831 -1.358 25.238 1.00 96.94 94 GLN A N 1
ATOM 733 C CA . GLN A 1 94 ? -17.460 -1.180 26.551 1.00 96.94 94 GLN A CA 1
ATOM 734 C C . GLN A 1 94 ? -18.982 -1.074 26.431 1.00 96.94 94 GLN A C 1
ATOM 736 O O . GLN A 1 94 ? -19.711 -1.748 27.160 1.00 96.94 94 GLN A O 1
ATOM 741 N N . ARG A 1 95 ? -19.467 -0.276 25.471 1.00 96.88 95 ARG A N 1
ATOM 742 C CA . ARG A 1 95 ? -20.906 -0.126 25.229 1.00 96.88 95 ARG A CA 1
ATOM 743 C C . ARG A 1 95 ? -21.554 -1.458 24.857 1.00 96.88 95 ARG A C 1
ATOM 745 O O . ARG A 1 95 ? -22.562 -1.824 25.448 1.00 96.88 95 ARG A O 1
ATOM 752 N N . LEU A 1 96 ? -20.945 -2.208 23.938 1.00 97.31 96 LEU A N 1
ATOM 753 C CA . LEU A 1 96 ? -21.452 -3.518 23.524 1.00 97.31 96 LEU A CA 1
ATOM 754 C C . LEU A 1 96 ? -21.494 -4.522 24.689 1.00 97.31 96 LEU A C 1
ATOM 756 O O . LEU A 1 96 ? -22.423 -5.319 24.790 1.00 97.31 96 LEU A O 1
ATOM 760 N N . GLN A 1 97 ? -20.488 -4.510 25.567 1.00 96.94 97 GLN A N 1
ATOM 761 C CA . GLN A 1 97 ? -20.463 -5.372 26.752 1.00 96.94 97 GLN A CA 1
ATOM 762 C C . GLN A 1 97 ? -21.576 -5.014 27.741 1.00 96.94 97 GLN A C 1
ATOM 764 O O . GLN A 1 97 ? -22.237 -5.911 28.260 1.00 96.94 97 GLN A O 1
ATOM 769 N N . PHE A 1 98 ? -21.812 -3.720 27.963 1.00 96.88 98 PHE A N 1
ATOM 770 C CA . PHE A 1 98 ? -22.902 -3.251 28.812 1.00 96.88 98 PHE A CA 1
ATOM 771 C C . PHE A 1 98 ? -24.271 -3.668 28.256 1.00 96.88 98 PHE A C 1
ATOM 773 O O . PHE A 1 98 ? -25.070 -4.252 28.984 1.00 96.88 98 PHE A O 1
ATOM 780 N N . GLU A 1 99 ? -24.511 -3.464 26.958 1.00 97.00 99 GLU A N 1
ATOM 781 C CA . GLU A 1 99 ? -25.746 -3.892 26.283 1.00 97.00 99 GLU A CA 1
ATOM 782 C C . GLU A 1 99 ? -25.996 -5.399 26.438 1.00 97.00 99 GLU A C 1
ATOM 784 O O . GLU A 1 99 ? -27.109 -5.805 26.763 1.00 97.00 99 GLU A O 1
ATOM 789 N N . LYS A 1 100 ? -24.955 -6.230 26.286 1.00 95.75 100 LYS A N 1
ATOM 790 C CA . LYS A 1 100 ? -25.050 -7.685 26.497 1.00 95.75 100 LYS A CA 1
ATOM 791 C C . LYS A 1 100 ? -25.371 -8.073 27.939 1.00 95.75 100 LYS A C 1
ATOM 793 O O . LYS A 1 100 ? -25.974 -9.113 28.145 1.00 95.75 100 LYS A O 1
ATOM 798 N N . SER A 1 101 ? -24.951 -7.281 28.926 1.00 95.06 101 SER A N 1
ATOM 799 C CA . SER A 1 101 ? -25.216 -7.572 30.343 1.00 95.06 101 SER A CA 1
ATOM 8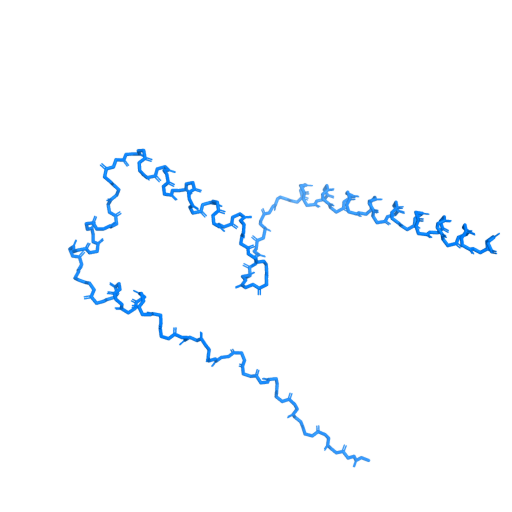00 C C . SER A 1 101 ? -26.645 -7.246 30.792 1.00 95.06 101 SER A C 1
ATOM 802 O O . SER A 1 101 ? -27.049 -7.662 31.874 1.00 95.06 101 SER A O 1
ATOM 804 N N . LEU A 1 102 ? -27.393 -6.488 29.981 1.00 92.06 102 LEU A N 1
ATOM 805 C CA . LEU A 1 102 ? -28.792 -6.130 30.230 1.00 92.06 102 LEU A CA 1
ATOM 806 C C . LEU A 1 102 ? -29.795 -7.068 29.529 1.00 92.06 102 LEU A C 1
ATOM 808 O O . LEU A 1 102 ? -31.001 -6.857 29.668 1.00 92.06 102 LEU A O 1
ATOM 812 N N . GLN A 1 103 ? -29.311 -8.055 28.767 1.00 69.50 103 GLN A N 1
ATOM 813 C CA . GLN A 1 103 ? -30.102 -9.136 28.161 1.00 69.50 103 GLN A CA 1
ATOM 814 C C . GLN A 1 103 ? -30.086 -10.374 29.056 1.00 69.50 103 GLN A C 1
ATOM 816 O O . GLN A 1 103 ? -31.154 -11.016 29.158 1.00 69.50 103 GLN A O 1
#